Protein AF-A0A8B8NCS6-F1 (afdb_monomer_lite)

Secondary structure (DSSP, 8-state):
--SEEETTEEHHHHHHHHHHHHHHHHT--PPEEEEE-TTTHHHHHHHHHTTTTS---EEEEE--GGGS---------S-------SS-TTTHHHHHHHHHHHHTSHHHHHHHTT--------TT-TT----GGGGGG-

pLDDT: mean 76.95, std 19.29, range [30.84, 96.88]

Structure (mmCIF, N/CA/C/O backbone):
data_AF-A0A8B8NCS6-F1
#
_entry.id   AF-A0A8B8NCS6-F1
#
loop_
_atom_site.group_PDB
_atom_site.id
_atom_site.type_symbol
_atom_site.label_atom_id
_atom_site.label_alt_id
_atom_site.label_comp_id
_a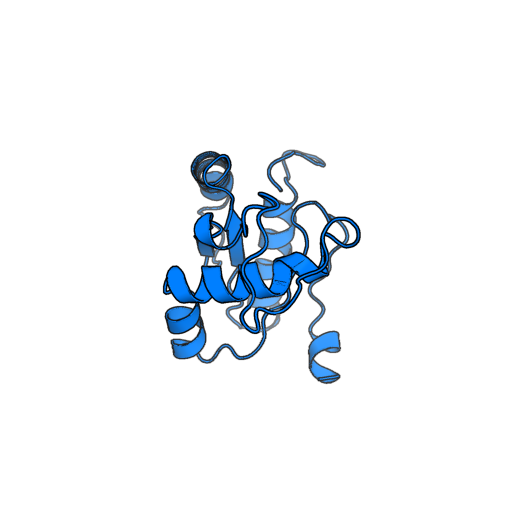tom_site.label_asym_id
_atom_site.label_entity_id
_atom_site.label_seq_id
_atom_site.pdbx_PDB_ins_code
_atom_site.Cartn_x
_atom_site.Cartn_y
_atom_site.Cartn_z
_atom_site.occu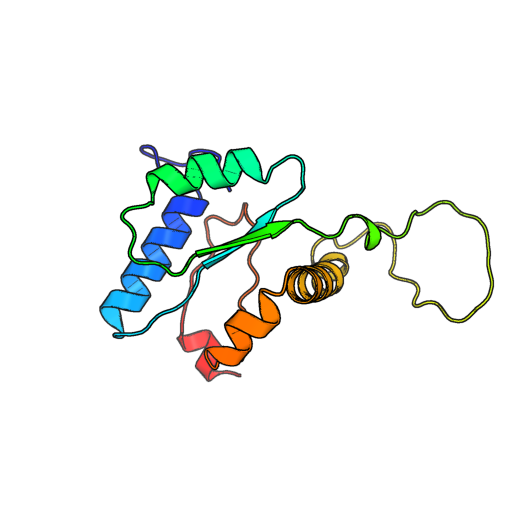pancy
_atom_site.B_iso_or_equiv
_atom_site.auth_seq_id
_atom_site.auth_comp_id
_atom_site.auth_asym_id
_atom_site.auth_atom_id
_atom_site.pdbx_PDB_model_num
ATOM 1 N N . SER A 1 1 ? 5.674 9.903 -2.841 1.00 65.94 1 SER A N 1
ATOM 2 C CA . SER A 1 1 ? 5.214 9.370 -1.541 1.00 65.94 1 SER A CA 1
ATOM 3 C C . SER A 1 1 ? 6.100 9.689 -0.336 1.00 65.94 1 SER A C 1
ATOM 5 O O . SER A 1 1 ? 5.538 9.930 0.724 1.00 65.94 1 SER A O 1
ATOM 7 N N . THR A 1 2 ? 7.438 9.665 -0.429 1.00 74.38 2 THR A N 1
ATOM 8 C CA . THR A 1 2 ? 8.345 9.750 0.745 1.00 74.38 2 THR A CA 1
ATOM 9 C C . THR A 1 2 ? 8.708 11.167 1.205 1.00 74.38 2 THR A C 1
ATOM 11 O O . THR A 1 2 ? 9.401 11.323 2.206 1.00 74.38 2 THR A O 1
ATOM 14 N N . ILE A 1 3 ? 8.249 12.199 0.491 1.00 76.88 3 ILE A N 1
ATOM 15 C CA . ILE A 1 3 ? 8.441 13.601 0.876 1.00 76.88 3 ILE A CA 1
ATOM 16 C C . ILE A 1 3 ? 7.556 13.907 2.086 1.00 76.88 3 ILE A C 1
ATOM 18 O O . ILE A 1 3 ? 6.384 13.528 2.122 1.00 76.88 3 ILE A O 1
ATOM 22 N N . GLU A 1 4 ? 8.132 14.590 3.069 1.00 76.19 4 GLU A N 1
ATOM 23 C CA . GLU A 1 4 ? 7.417 15.077 4.242 1.00 76.19 4 GLU A CA 1
ATOM 24 C C . GLU A 1 4 ? 6.478 16.228 3.857 1.00 76.19 4 GLU A C 1
ATOM 26 O O . GLU A 1 4 ? 6.891 17.182 3.198 1.00 76.19 4 GLU A O 1
ATOM 31 N N . ILE A 1 5 ? 5.212 16.131 4.262 1.00 75.25 5 ILE A N 1
ATOM 32 C CA . ILE A 1 5 ? 4.198 17.163 4.011 1.00 75.25 5 ILE A CA 1
ATOM 33 C C . ILE A 1 5 ? 4.021 18.043 5.247 1.00 75.25 5 ILE A C 1
ATOM 35 O O . ILE A 1 5 ? 3.939 19.265 5.139 1.00 75.25 5 ILE A O 1
ATOM 39 N N . SER A 1 6 ? 3.930 17.423 6.426 1.00 73.56 6 SER A N 1
ATOM 40 C CA . SER A 1 6 ? 3.738 18.125 7.695 1.00 73.56 6 SER A CA 1
ATOM 41 C C . SER A 1 6 ? 4.150 17.257 8.885 1.00 73.56 6 SER A C 1
ATOM 43 O O . SER A 1 6 ? 3.874 16.061 8.914 1.00 73.56 6 SER A O 1
ATOM 45 N N . ASN A 1 7 ? 4.776 17.869 9.895 1.00 75.56 7 ASN A N 1
ATOM 46 C CA . ASN A 1 7 ? 5.070 17.263 11.204 1.00 75.56 7 ASN A CA 1
ATOM 47 C C . ASN A 1 7 ? 5.753 15.876 11.154 1.00 75.56 7 ASN A C 1
ATOM 49 O O . ASN A 1 7 ? 5.398 14.986 11.925 1.00 75.56 7 ASN A O 1
ATOM 53 N N . GLY A 1 8 ? 6.701 15.652 10.246 1.00 75.62 8 GLY A N 1
ATOM 54 C CA . GLY A 1 8 ? 7.372 14.359 10.073 1.00 75.62 8 GLY A CA 1
ATOM 55 C C . GLY A 1 8 ? 6.561 13.313 9.298 1.00 75.62 8 GLY A C 1
ATOM 56 O O . GLY A 1 8 ? 7.054 12.204 9.085 1.00 75.62 8 GLY A O 1
ATOM 57 N N . MET A 1 9 ? 5.332 13.627 8.868 1.00 80.38 9 MET A N 1
ATOM 58 C CA . MET A 1 9 ? 4.484 12.717 8.100 1.00 80.38 9 MET A CA 1
ATOM 59 C C . MET A 1 9 ? 4.704 12.855 6.597 1.00 80.38 9 MET A C 1
ATOM 61 O O . MET A 1 9 ? 4.669 13.942 6.018 1.00 80.38 9 MET A O 1
ATOM 65 N N . THR A 1 10 ? 4.876 11.702 5.961 1.00 89.06 10 THR A N 1
ATOM 66 C CA . THR A 1 10 ? 4.922 11.545 4.506 1.00 89.06 10 THR A CA 1
ATOM 67 C C . THR A 1 10 ? 3.537 11.181 3.969 1.00 89.06 10 THR A C 1
ATOM 69 O O . THR A 1 10 ? 2.677 10.745 4.736 1.00 89.06 10 THR A O 1
ATOM 72 N N . ILE A 1 11 ? 3.315 11.287 2.652 1.00 88.50 11 ILE A N 1
ATOM 73 C CA . ILE A 1 11 ? 2.076 10.779 2.020 1.00 88.50 11 ILE A CA 1
ATOM 74 C C . ILE A 1 11 ? 1.895 9.294 2.345 1.00 88.50 11 ILE A C 1
ATOM 76 O O . ILE A 1 11 ? 0.805 8.878 2.721 1.00 88.50 11 ILE A O 1
ATOM 80 N N . LEU A 1 12 ? 2.981 8.516 2.279 1.00 88.88 12 LEU A N 1
ATOM 81 C CA . LEU A 1 12 ? 2.962 7.093 2.623 1.00 88.88 12 LEU A CA 1
ATOM 82 C C . LEU A 1 12 ? 2.473 6.862 4.062 1.00 88.88 12 LEU A C 1
ATOM 84 O O . LEU A 1 12 ? 1.630 6.000 4.297 1.00 88.88 12 LEU A O 1
ATOM 88 N N . GLY A 1 13 ? 2.960 7.668 5.009 1.00 89.25 13 GLY A N 1
ATOM 89 C CA . GLY A 1 13 ? 2.529 7.615 6.406 1.00 89.25 13 GLY A CA 1
ATOM 90 C C . GLY A 1 13 ? 1.067 8.010 6.612 1.00 89.25 13 GLY A C 1
ATOM 91 O O . GLY A 1 13 ? 0.370 7.382 7.409 1.00 89.25 13 GLY A O 1
ATOM 92 N N . LEU A 1 14 ? 0.577 9.012 5.876 1.00 89.06 14 LEU A N 1
ATOM 93 C CA . LEU A 1 14 ? -0.837 9.397 5.909 1.00 89.06 14 LEU A CA 1
ATOM 94 C C . LEU A 1 14 ? -1.733 8.267 5.391 1.00 89.06 14 LEU A C 1
ATOM 96 O O . LEU A 1 14 ? -2.710 7.920 6.052 1.00 89.06 14 LEU A O 1
ATOM 100 N N . THR A 1 15 ? -1.380 7.652 4.259 1.00 90.25 15 THR A N 1
ATOM 101 C CA . THR A 1 15 ? -2.122 6.510 3.705 1.00 90.25 15 THR A CA 1
ATOM 102 C C . THR A 1 15 ? -2.121 5.324 4.668 1.00 90.25 15 THR A C 1
ATOM 104 O O . THR A 1 15 ? -3.177 4.745 4.917 1.00 90.25 15 THR A O 1
ATOM 107 N N . ALA A 1 16 ? -0.973 5.000 5.271 1.00 90.88 16 ALA A N 1
ATOM 108 C CA . ALA A 1 16 ? -0.879 3.956 6.290 1.00 90.88 16 ALA A CA 1
ATOM 109 C C . ALA A 1 16 ? -1.825 4.234 7.469 1.00 90.88 16 ALA A C 1
ATOM 111 O O . ALA A 1 16 ? -2.638 3.389 7.834 1.00 90.88 16 ALA A O 1
ATOM 112 N N . THR A 1 17 ? -1.800 5.460 7.995 1.00 90.69 17 THR A N 1
ATOM 113 C CA . THR A 1 17 ? -2.663 5.879 9.110 1.00 90.69 17 THR A CA 1
ATOM 114 C C . THR A 1 17 ? -4.152 5.752 8.761 1.00 90.69 17 THR A C 1
ATOM 116 O O . THR A 1 17 ? -4.947 5.299 9.586 1.00 90.69 17 THR A O 1
ATOM 119 N N . GLN A 1 18 ? -4.550 6.112 7.535 1.00 91.00 18 GLN A N 1
ATOM 120 C CA . GLN A 1 18 ? -5.932 5.946 7.073 1.00 91.00 18 GLN A CA 1
ATOM 121 C C . GLN A 1 18 ? -6.349 4.467 7.019 1.00 91.00 18 GLN A C 1
ATOM 123 O O . GLN A 1 18 ? -7.435 4.126 7.492 1.00 91.00 18 GLN A O 1
ATOM 128 N N . ILE A 1 19 ? -5.491 3.591 6.483 1.00 92.50 19 ILE A N 1
ATOM 129 C CA . ILE A 1 19 ? -5.750 2.145 6.397 1.00 92.50 19 ILE A CA 1
ATOM 130 C C . ILE A 1 19 ? -5.843 1.525 7.791 1.00 92.50 19 ILE A C 1
ATOM 132 O O . ILE A 1 19 ? -6.771 0.770 8.066 1.00 92.50 19 ILE A O 1
ATOM 136 N N . GLU A 1 20 ? -4.930 1.870 8.697 1.00 92.44 20 GLU A N 1
ATOM 137 C CA . GLU A 1 20 ? -4.947 1.374 10.075 1.00 92.44 20 GLU A CA 1
ATOM 138 C C . GLU A 1 20 ? -6.219 1.799 10.819 1.00 92.44 20 GLU A C 1
ATOM 140 O O . GLU A 1 20 ? -6.850 0.984 11.504 1.00 92.44 20 GLU A O 1
ATOM 145 N N . HIS A 1 21 ? -6.648 3.051 10.634 1.00 92.19 21 HIS A N 1
ATOM 146 C CA . HIS A 1 21 ? -7.910 3.537 11.183 1.00 92.19 21 HIS A CA 1
ATOM 147 C C . HIS A 1 21 ? -9.110 2.765 10.619 1.00 92.19 21 HIS A C 1
ATOM 149 O O . HIS A 1 21 ? -10.002 2.378 11.374 1.00 92.19 21 HIS A O 1
ATOM 155 N N . LEU A 1 22 ? -9.126 2.503 9.310 1.00 92.12 22 LEU A N 1
ATOM 156 C CA . LEU A 1 22 ? -10.180 1.742 8.640 1.00 92.12 22 LEU A CA 1
ATOM 157 C C . LEU A 1 22 ? -10.225 0.287 9.136 1.00 92.12 22 LEU A C 1
ATOM 159 O O . LEU A 1 22 ? -11.293 -0.192 9.527 1.00 92.12 22 LEU A O 1
ATOM 163 N N . ASN A 1 23 ? -9.074 -0.382 9.205 1.00 93.50 23 ASN A N 1
ATOM 164 C CA . ASN A 1 23 ? -8.939 -1.745 9.722 1.00 93.50 23 ASN A CA 1
ATOM 165 C C . ASN A 1 23 ? -9.446 -1.843 11.163 1.00 93.50 23 ASN A C 1
ATOM 167 O O . ASN A 1 23 ? -10.261 -2.712 11.475 1.00 93.50 23 ASN A O 1
ATOM 171 N N . SER A 1 24 ? -9.048 -0.894 12.015 1.00 93.25 24 SER A N 1
ATOM 172 C CA . SER A 1 24 ? -9.480 -0.829 13.416 1.00 93.25 24 SER A CA 1
ATOM 173 C C . SER A 1 24 ? -10.979 -0.556 13.557 1.00 93.25 24 SER A C 1
ATOM 175 O O . SER A 1 24 ? -11.648 -1.178 14.380 1.00 93.25 24 SER A O 1
ATOM 177 N N . LYS A 1 25 ? -11.527 0.361 12.751 1.00 93.56 25 LYS A N 1
ATOM 178 C CA . LYS A 1 25 ? -12.937 0.769 12.816 1.00 93.56 25 LYS A CA 1
ATOM 179 C C . LYS A 1 25 ? -13.891 -0.336 12.365 1.00 93.56 25 LYS A C 1
ATOM 181 O O . LYS A 1 25 ? -14.957 -0.484 12.958 1.00 93.56 25 LYS A O 1
ATOM 186 N N . TYR A 1 26 ? -13.531 -1.077 11.318 1.00 92.25 26 TYR A N 1
ATOM 187 C CA . TYR A 1 26 ? -14.403 -2.087 10.708 1.00 92.25 26 TYR A CA 1
ATOM 188 C C . TYR A 1 26 ? -14.001 -3.532 11.034 1.00 92.25 26 TYR A C 1
ATOM 190 O O . TYR A 1 26 ? -14.668 -4.457 10.577 1.00 92.25 26 TYR A O 1
ATOM 198 N N . GLY A 1 27 ? -12.939 -3.747 11.818 1.00 91.81 27 GLY A N 1
ATOM 199 C CA . GLY A 1 27 ? -12.454 -5.087 12.166 1.00 91.81 27 GLY A CA 1
ATOM 200 C C . GLY A 1 27 ? -11.991 -5.886 10.945 1.00 91.81 27 GLY A C 1
ATOM 201 O O . GLY A 1 27 ? -12.223 -7.091 10.871 1.00 91.81 27 GLY A O 1
ATOM 202 N N . CYS A 1 28 ? -11.387 -5.211 9.967 1.00 91.38 28 CYS A N 1
ATOM 203 C CA . CYS A 1 28 ? -10.957 -5.805 8.702 1.00 91.38 28 CYS A CA 1
ATOM 204 C C . CYS A 1 28 ? -9.438 -5.694 8.512 1.00 91.38 28 CYS A C 1
ATOM 206 O O . CYS A 1 28 ? -8.741 -5.101 9.332 1.00 91.38 28 CYS A O 1
ATOM 208 N N . ASN A 1 29 ? -8.923 -6.302 7.440 1.00 92.88 29 ASN A N 1
ATOM 209 C CA . ASN A 1 29 ? -7.507 -6.251 7.082 1.00 92.88 29 ASN A CA 1
ATOM 210 C C . ASN A 1 29 ? -7.351 -5.846 5.612 1.00 92.88 29 ASN A C 1
ATOM 212 O O . ASN A 1 29 ? -7.360 -6.698 4.715 1.00 92.88 29 ASN A O 1
ATOM 216 N N . VAL A 1 30 ? -7.286 -4.541 5.365 1.00 93.75 30 VAL A N 1
ATOM 217 C CA . VAL A 1 30 ? -6.973 -3.942 4.067 1.00 93.75 30 VAL A CA 1
ATOM 218 C C . VAL A 1 30 ? -5.450 -3.825 3.934 1.00 93.75 30 VAL A C 1
ATOM 220 O O . VAL A 1 30 ? -4.836 -3.153 4.766 1.00 93.75 30 VAL A O 1
ATOM 223 N N . PRO A 1 31 ? -4.840 -4.471 2.922 1.00 94.69 31 PRO A N 1
ATOM 224 C CA . PRO A 1 31 ? -3.409 -4.370 2.675 1.00 94.69 31 PRO A CA 1
ATOM 225 C C . PRO A 1 31 ? -3.045 -3.052 1.978 1.00 94.69 31 PRO A C 1
ATOM 227 O O . PRO A 1 31 ? -3.818 -2.521 1.178 1.00 94.69 31 PRO A O 1
ATOM 230 N N . LEU A 1 32 ? -1.835 -2.556 2.241 1.00 93.88 32 LEU A N 1
ATOM 231 C CA . LEU A 1 32 ? -1.213 -1.470 1.487 1.00 93.88 32 LEU A CA 1
ATOM 232 C C . LEU A 1 32 ? -0.230 -2.058 0.477 1.00 93.88 32 LEU A C 1
ATOM 234 O O . LEU A 1 32 ? 0.702 -2.771 0.843 1.00 93.88 32 LEU A O 1
ATOM 238 N N . VAL A 1 33 ? -0.416 -1.719 -0.795 1.00 92.94 33 VAL A N 1
ATOM 239 C CA . VAL A 1 33 ? 0.422 -2.205 -1.889 1.00 92.94 33 VAL A CA 1
ATOM 240 C C . VAL A 1 33 ? 1.129 -1.027 -2.547 1.00 92.94 33 VAL A C 1
ATOM 242 O O . VAL A 1 33 ? 0.483 -0.065 -2.962 1.00 92.94 33 VAL A O 1
ATOM 245 N N . LEU A 1 34 ? 2.452 -1.104 -2.660 1.00 91.38 34 LEU A N 1
ATOM 246 C CA . LEU A 1 34 ? 3.275 -0.049 -3.230 1.00 91.38 34 LEU A CA 1
ATOM 247 C C . LEU A 1 34 ? 4.051 -0.537 -4.457 1.00 91.38 34 LEU A C 1
ATOM 249 O O . LEU A 1 34 ? 4.946 -1.378 -4.360 1.00 91.38 34 LEU A O 1
ATOM 253 N N . MET A 1 35 ? 3.752 0.060 -5.609 1.00 89.50 35 MET A N 1
ATOM 254 C CA . MET A 1 35 ? 4.534 -0.126 -6.828 1.00 89.50 35 MET A CA 1
ATOM 255 C C . MET A 1 35 ? 5.644 0.928 -6.906 1.00 89.50 35 MET A C 1
ATOM 257 O O . MET A 1 35 ? 5.374 2.126 -6.994 1.00 89.50 35 MET A O 1
ATOM 261 N N . ASN A 1 36 ? 6.895 0.478 -6.902 1.00 88.12 36 ASN A N 1
ATOM 262 C CA . ASN A 1 36 ? 8.084 1.327 -6.958 1.00 88.12 36 ASN A CA 1
ATOM 263 C C . ASN A 1 36 ? 8.788 1.220 -8.312 1.00 88.12 36 ASN A C 1
ATOM 265 O O . ASN A 1 36 ? 8.680 0.216 -8.998 1.00 88.12 36 ASN A O 1
ATOM 269 N N . SER A 1 37 ? 9.595 2.211 -8.678 1.00 84.69 37 SER A N 1
ATOM 270 C CA . SER A 1 37 ? 10.657 1.982 -9.666 1.00 84.69 37 SER A CA 1
ATOM 271 C C . SER A 1 37 ? 11.872 1.352 -8.981 1.00 84.69 37 SER A C 1
ATOM 273 O O . SER A 1 37 ? 12.073 1.580 -7.788 1.00 84.69 37 SER A O 1
ATOM 275 N N . SE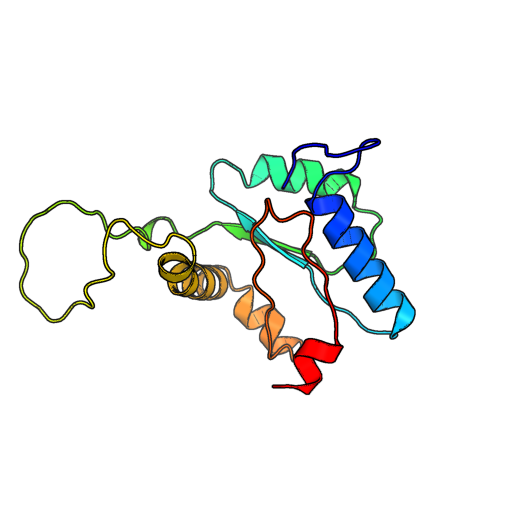R A 1 38 ? 12.756 0.684 -9.725 1.00 82.00 38 SER A N 1
ATOM 276 C CA . SER A 1 38 ? 14.028 0.181 -9.171 1.00 82.00 38 SER A CA 1
ATOM 277 C C . SER A 1 38 ? 14.884 1.290 -8.541 1.00 82.00 38 SER A C 1
ATOM 279 O O . SER A 1 38 ? 15.657 1.051 -7.625 1.00 82.00 38 SER A O 1
ATOM 281 N N . ARG A 1 39 ? 14.717 2.547 -8.983 1.00 79.81 39 ARG A N 1
ATOM 282 C CA . ARG A 1 39 ? 15.410 3.712 -8.402 1.00 79.81 39 ARG A CA 1
ATOM 283 C C . ARG A 1 39 ? 14.868 4.133 -7.037 1.00 79.81 39 ARG A C 1
ATOM 285 O O . ARG A 1 39 ? 15.562 4.833 -6.309 1.00 79.81 39 ARG A O 1
ATOM 292 N N . THR A 1 40 ? 13.615 3.802 -6.734 1.00 84.50 40 THR A N 1
ATOM 293 C CA . THR A 1 40 ? 12.904 4.274 -5.536 1.00 84.50 40 THR A CA 1
ATOM 294 C C . THR A 1 40 ? 12.578 3.151 -4.558 1.00 84.50 40 THR A C 1
ATOM 296 O O . THR A 1 40 ? 12.107 3.450 -3.464 1.00 84.50 40 THR A O 1
ATOM 299 N N . HIS A 1 41 ? 12.807 1.888 -4.931 1.00 87.69 41 HIS A N 1
ATOM 300 C CA . HIS A 1 41 ? 12.390 0.717 -4.162 1.00 87.69 41 HIS A CA 1
ATOM 301 C C . HIS A 1 41 ? 13.004 0.702 -2.755 1.00 87.69 41 HIS A C 1
ATOM 303 O O . HIS A 1 41 ? 12.274 0.866 -1.776 1.00 87.69 41 HIS A O 1
ATOM 309 N N . ASP A 1 42 ? 14.333 0.642 -2.658 1.00 89.00 42 ASP A N 1
ATOM 310 C CA . ASP A 1 42 ? 15.044 0.550 -1.375 1.00 89.00 42 ASP A CA 1
ATOM 311 C C . ASP A 1 42 ? 14.767 1.748 -0.462 1.00 89.00 42 ASP A C 1
ATOM 313 O O . ASP A 1 42 ? 14.427 1.586 0.709 1.00 89.00 42 ASP A O 1
ATOM 317 N N . ALA A 1 43 ? 14.827 2.962 -1.016 1.00 88.31 43 ALA A N 1
ATOM 318 C CA . ALA A 1 43 ? 14.564 4.186 -0.262 1.00 88.31 43 ALA A CA 1
ATOM 319 C C . ALA A 1 43 ? 13.133 4.223 0.299 1.00 88.31 43 ALA A C 1
ATOM 321 O O . ALA A 1 43 ? 12.894 4.765 1.379 1.00 88.31 43 ALA A O 1
ATOM 322 N N . THR A 1 44 ? 12.161 3.651 -0.418 1.00 87.31 44 THR A N 1
ATOM 323 C CA . THR A 1 44 ? 10.782 3.631 0.076 1.00 87.31 44 THR A CA 1
ATOM 324 C C . THR A 1 44 ? 10.570 2.557 1.135 1.00 87.31 44 THR A C 1
ATOM 326 O O . THR A 1 44 ? 9.839 2.806 2.093 1.00 87.31 44 THR A O 1
ATOM 329 N N . LEU A 1 45 ? 11.246 1.410 1.025 1.00 89.75 45 LEU A N 1
ATOM 330 C CA . LEU A 1 45 ? 11.268 0.397 2.0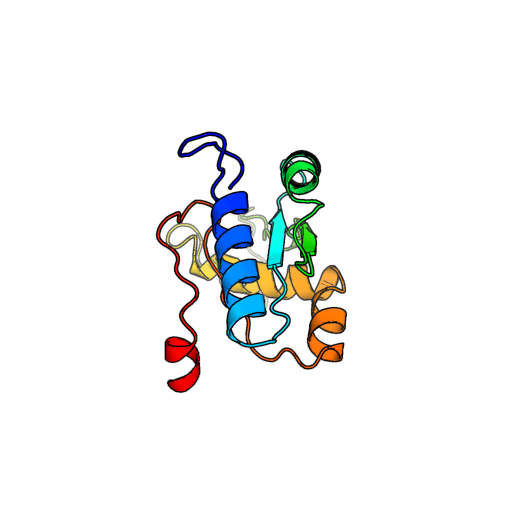84 1.00 89.75 45 LEU A CA 1
ATOM 331 C C . LEU A 1 45 ? 11.917 0.927 3.369 1.00 89.75 45 LEU A C 1
ATOM 333 O O . LEU A 1 45 ? 11.408 0.678 4.461 1.00 89.75 45 LEU A O 1
ATOM 337 N N . GLU A 1 46 ? 12.987 1.714 3.254 1.00 89.25 46 GLU A N 1
ATOM 338 C CA . GLU A 1 46 ? 13.628 2.365 4.401 1.00 89.25 46 GLU A CA 1
ATOM 339 C C . GLU A 1 46 ? 12.661 3.323 5.116 1.00 89.25 46 GLU A C 1
ATOM 341 O O . GLU A 1 46 ? 12.519 3.285 6.341 1.00 89.25 46 GLU A O 1
ATOM 346 N N . VAL A 1 47 ? 11.941 4.153 4.354 1.00 86.94 47 VAL A N 1
ATOM 347 C CA . VAL A 1 47 ? 10.915 5.046 4.913 1.00 86.94 47 VAL A CA 1
ATOM 348 C C . VAL A 1 47 ? 9.767 4.247 5.528 1.00 86.94 47 VAL A C 1
ATOM 350 O O . VAL A 1 47 ? 9.313 4.605 6.615 1.00 86.94 47 VAL A O 1
ATOM 353 N N . TRP A 1 48 ? 9.334 3.154 4.890 1.00 88.75 48 TRP A N 1
ATOM 354 C CA . TRP A 1 48 ? 8.325 2.249 5.444 1.00 88.75 48 TRP A CA 1
ATOM 355 C C . TRP A 1 48 ? 8.757 1.641 6.783 1.00 88.75 48 TRP A C 1
ATOM 357 O O . TRP A 1 48 ? 7.935 1.502 7.684 1.00 88.75 48 TRP A O 1
ATOM 367 N N . GLY A 1 49 ? 10.053 1.375 6.974 1.00 86.00 49 GLY A N 1
ATOM 368 C CA . GLY A 1 49 ? 10.602 0.888 8.242 1.00 86.00 49 GLY A CA 1
ATOM 369 C C . GLY A 1 49 ? 10.253 1.763 9.456 1.00 86.00 49 GLY A C 1
ATOM 370 O O . GLY A 1 49 ? 10.102 1.242 10.564 1.00 86.00 49 GLY A O 1
ATOM 371 N N . LYS A 1 50 ? 10.022 3.071 9.260 1.00 85.75 50 LYS A N 1
ATOM 372 C CA . LYS A 1 50 ? 9.554 3.997 10.314 1.00 85.75 50 LYS A CA 1
ATOM 373 C C . LYS A 1 50 ? 8.120 3.712 10.776 1.00 85.75 50 LYS A C 1
ATOM 375 O O . LYS A 1 50 ? 7.757 4.085 11.886 1.00 85.75 50 LYS A O 1
ATOM 380 N N . TYR A 1 51 ? 7.337 3.033 9.943 1.00 82.75 51 TYR A N 1
ATOM 381 C CA . TYR A 1 51 ? 5.954 2.620 10.182 1.00 82.75 51 TYR A CA 1
ATOM 382 C C . TYR A 1 51 ? 5.847 1.116 10.484 1.00 82.75 51 TYR A C 1
ATOM 384 O O . TYR A 1 51 ? 4.762 0.555 10.466 1.00 82.75 51 TYR A O 1
ATOM 392 N N . SER A 1 52 ? 6.959 0.446 10.809 1.00 70.56 52 SER A N 1
ATOM 393 C CA . SER A 1 52 ? 7.003 -0.999 11.104 1.00 70.56 52 SER A CA 1
ATOM 394 C C . SER A 1 52 ? 6.155 -1.448 12.303 1.00 70.56 52 SER A C 1
ATOM 396 O O . SER A 1 52 ? 5.933 -2.642 12.473 1.00 70.56 52 SER A O 1
ATOM 398 N N . GLN A 1 53 ? 5.691 -0.516 13.141 1.00 74.69 53 GLN A N 1
ATOM 399 C CA . GLN A 1 53 ? 4.740 -0.791 14.225 1.00 74.69 53 GLN A CA 1
ATOM 400 C C . GLN A 1 53 ? 3.274 -0.763 13.767 1.00 74.69 53 GLN A C 1
ATOM 402 O O . GLN A 1 53 ? 2.405 -1.197 14.519 1.00 74.69 53 GLN A O 1
ATOM 407 N N . SER A 1 54 ? 2.986 -0.251 12.567 1.00 77.94 54 SER A N 1
ATOM 408 C CA . SER A 1 54 ? 1.634 -0.237 12.014 1.00 77.94 54 SER A CA 1
ATOM 409 C C . SER A 1 54 ? 1.189 -1.663 11.702 1.00 77.94 54 SER A C 1
ATOM 411 O O . SER A 1 54 ? 1.899 -2.416 11.034 1.00 77.94 54 SER A O 1
ATOM 413 N N . ASN A 1 55 ? -0.008 -2.035 12.157 1.00 84.38 55 ASN A N 1
ATOM 414 C CA . ASN A 1 55 ? -0.564 -3.375 11.946 1.00 84.38 55 ASN A CA 1
ATOM 415 C C . ASN A 1 55 ? -1.227 -3.498 10.560 1.00 84.38 55 ASN A C 1
ATOM 417 O O . ASN A 1 55 ? -2.421 -3.780 10.442 1.00 84.38 55 ASN A O 1
ATOM 421 N N . ILE A 1 56 ? -0.462 -3.201 9.509 1.00 91.81 56 ILE A N 1
ATOM 422 C CA . ILE A 1 56 ? -0.923 -3.181 8.118 1.00 91.81 56 ILE A CA 1
ATOM 423 C C . ILE A 1 56 ? -0.169 -4.254 7.340 1.00 91.81 56 ILE A C 1
ATOM 425 O O . ILE A 1 56 ? 1.060 -4.294 7.367 1.00 91.81 56 ILE A O 1
ATOM 429 N N . ASP A 1 57 ? -0.906 -5.090 6.608 1.00 93.19 57 ASP A N 1
ATOM 430 C CA . ASP A 1 57 ? -0.314 -6.001 5.629 1.00 93.19 57 ASP A CA 1
ATOM 431 C C . ASP A 1 57 ? 0.274 -5.186 4.465 1.00 93.19 57 ASP A C 1
ATOM 433 O O . ASP A 1 57 ? -0.460 -4.541 3.714 1.00 93.19 57 ASP A O 1
ATOM 437 N N . PHE A 1 58 ? 1.602 -5.149 4.358 1.00 93.50 58 PHE A N 1
ATOM 438 C CA . PHE A 1 58 ? 2.319 -4.302 3.410 1.00 93.50 58 PHE A CA 1
ATOM 439 C C . PHE A 1 58 ? 3.026 -5.132 2.346 1.00 93.50 58 PHE A C 1
ATOM 441 O O . PHE A 1 58 ? 3.833 -6.009 2.654 1.00 93.50 58 PHE A O 1
ATOM 448 N N . HIS A 1 59 ? 2.788 -4.775 1.087 1.00 93.38 59 HIS A N 1
ATOM 449 C CA . HIS A 1 59 ? 3.431 -5.380 -0.073 1.00 93.38 59 HIS A CA 1
ATOM 450 C C . HIS A 1 59 ? 4.115 -4.294 -0.892 1.00 93.38 59 HIS A C 1
ATOM 452 O O . HIS A 1 59 ? 3.511 -3.270 -1.202 1.00 93.38 59 HIS A O 1
ATOM 458 N N . ALA A 1 60 ? 5.356 -4.530 -1.300 1.00 91.88 60 ALA A N 1
ATOM 459 C CA . ALA A 1 60 ? 6.051 -3.663 -2.240 1.00 91.88 60 ALA A CA 1
ATOM 460 C C . ALA A 1 60 ? 6.627 -4.490 -3.382 1.00 91.88 60 ALA A C 1
ATOM 462 O O . ALA A 1 60 ? 7.216 -5.545 -3.158 1.00 91.88 60 ALA A O 1
ATOM 463 N N . PHE A 1 61 ? 6.491 -3.987 -4.603 1.00 90.88 61 PHE A N 1
ATOM 464 C CA . PHE A 1 61 ? 7.084 -4.599 -5.785 1.00 90.88 61 PHE A CA 1
ATOM 465 C C . PHE A 1 61 ? 7.609 -3.530 -6.736 1.00 90.88 61 PHE A C 1
ATOM 467 O O . PHE A 1 61 ? 7.284 -2.344 -6.625 1.00 90.88 61 PHE A O 1
ATOM 474 N N . GLU A 1 62 ? 8.465 -3.944 -7.660 1.00 88.19 62 GLU A N 1
ATOM 475 C CA . GLU A 1 62 ? 9.007 -3.058 -8.680 1.00 88.19 62 GLU A CA 1
ATOM 476 C C . GLU A 1 62 ? 8.162 -3.082 -9.953 1.00 88.19 62 GLU A C 1
ATOM 478 O O . GLU A 1 62 ? 7.681 -4.126 -10.392 1.00 88.19 62 GLU A O 1
ATOM 483 N N . LEU A 1 63 ? 8.019 -1.911 -10.565 1.00 84.12 63 LEU A N 1
ATOM 484 C CA . LEU A 1 63 ? 7.508 -1.746 -11.910 1.00 84.12 63 LEU A CA 1
ATOM 485 C C . LEU A 1 63 ? 8.382 -2.558 -12.862 1.00 84.12 63 LEU A C 1
ATOM 487 O O . LEU A 1 63 ? 9.601 -2.380 -12.925 1.00 84.12 63 LEU A O 1
ATOM 491 N N . ASN A 1 64 ? 7.732 -3.403 -13.649 1.00 74.75 64 ASN A N 1
ATOM 492 C CA . ASN A 1 64 ? 8.386 -4.150 -14.698 1.00 74.75 64 ASN A CA 1
ATOM 493 C C . ASN A 1 64 ? 8.969 -3.189 -15.754 1.00 74.75 64 ASN A C 1
ATOM 495 O O . ASN A 1 64 ? 8.231 -2.522 -16.474 1.00 74.75 64 ASN A O 1
ATOM 499 N N . GLN A 1 65 ? 10.295 -3.118 -15.880 1.00 64.12 65 GLN A N 1
ATOM 500 C CA . GLN A 1 65 ? 10.929 -2.250 -16.880 1.00 64.12 65 GLN A CA 1
ATOM 501 C C . GLN A 1 65 ? 10.744 -2.770 -18.317 1.00 64.12 65 GLN A C 1
ATOM 503 O O . GLN A 1 65 ? 10.774 -1.969 -19.249 1.00 64.12 65 GLN A O 1
ATOM 508 N N . ASP A 1 66 ? 10.458 -4.066 -18.502 1.00 59.69 66 ASP A N 1
ATOM 509 C CA . ASP A 1 66 ? 10.170 -4.646 -19.823 1.00 59.69 66 ASP A CA 1
ATOM 510 C C . ASP A 1 66 ? 8.809 -4.196 -20.381 1.00 59.69 66 ASP A C 1
ATOM 512 O O . ASP A 1 66 ? 8.552 -4.364 -21.569 1.00 59.69 66 ASP A O 1
ATOM 516 N N . SER A 1 67 ? 7.916 -3.636 -19.550 1.00 52.91 67 SER A N 1
ATOM 517 C CA . SER A 1 67 ? 6.629 -3.104 -20.021 1.00 52.91 67 SER A CA 1
ATOM 518 C C . SER A 1 67 ? 6.732 -1.684 -20.577 1.00 52.91 67 SER A C 1
ATOM 520 O O . SER A 1 67 ? 5.752 -1.172 -21.115 1.00 52.91 67 SER A O 1
ATOM 522 N N . GLN A 1 68 ? 7.895 -1.030 -20.469 1.00 52.19 68 GLN A N 1
ATOM 523 C CA . GLN A 1 68 ? 8.168 0.165 -21.259 1.00 52.19 68 GLN A CA 1
ATOM 524 C C . GLN A 1 68 ? 8.542 -0.290 -22.668 1.00 52.19 68 GLN A C 1
ATOM 526 O O . GLN A 1 68 ? 9.714 -0.514 -22.972 1.00 52.19 68 GLN A O 1
ATOM 531 N N . LEU A 1 69 ? 7.533 -0.447 -23.529 1.00 45.06 69 LEU A N 1
ATOM 532 C CA . LEU A 1 69 ? 7.756 -0.575 -24.964 1.00 45.06 69 LEU A CA 1
ATOM 533 C C . LEU A 1 69 ? 8.656 0.586 -25.392 1.00 45.06 69 LEU A C 1
ATOM 535 O O . LEU A 1 69 ? 8.285 1.759 -25.294 1.00 45.06 69 LEU A O 1
ATOM 539 N N . LYS A 1 70 ? 9.882 0.254 -25.802 1.00 39.78 70 LYS A N 1
ATOM 540 C CA . LYS A 1 70 ? 10.823 1.219 -26.357 1.00 39.78 70 LYS A CA 1
ATOM 541 C C . LYS A 1 70 ? 10.117 1.885 -27.530 1.00 39.78 70 LYS A C 1
ATOM 543 O O . LYS A 1 70 ? 9.871 1.233 -28.538 1.00 39.78 70 LYS A O 1
ATOM 548 N N . SER A 1 71 ? 9.850 3.187 -27.444 1.00 42.47 71 SER A N 1
ATOM 549 C CA . SER A 1 71 ? 9.500 3.982 -28.623 1.00 42.47 71 SER A CA 1
ATOM 550 C C . SER A 1 71 ? 10.754 4.206 -29.483 1.00 42.47 71 SER A C 1
ATOM 552 O O . SER A 1 71 ? 11.161 5.332 -29.760 1.00 42.47 71 SER A O 1
ATOM 554 N N . SER A 1 72 ? 11.444 3.133 -29.851 1.00 41.62 72 SER A N 1
ATOM 555 C CA . SER A 1 72 ? 12.402 3.149 -30.944 1.00 41.62 72 SER A CA 1
ATOM 556 C C . SER A 1 72 ? 11.579 2.902 -32.194 1.00 41.62 72 SER A C 1
ATOM 558 O O . SER A 1 72 ? 11.120 1.788 -32.423 1.00 41.62 72 SER A O 1
ATOM 560 N N . GLY A 1 73 ? 11.314 3.981 -32.929 1.00 44.34 73 GLY A N 1
ATOM 561 C CA . GLY A 1 73 ? 10.593 3.932 -34.187 1.00 44.34 73 GLY A CA 1
ATOM 562 C C . GLY A 1 73 ? 11.345 3.081 -35.196 1.00 44.34 73 GLY A C 1
ATOM 563 O O . GLY A 1 73 ? 12.191 3.592 -35.913 1.00 44.34 73 GLY A O 1
ATOM 564 N N . GLU A 1 74 ? 11.009 1.803 -35.262 1.00 41.16 74 GLU A N 1
ATOM 565 C CA . GLU A 1 74 ? 11.250 0.962 -36.421 1.00 41.16 74 GLU A CA 1
ATOM 566 C C . GLU A 1 74 ? 9.989 0.133 -36.629 1.00 41.16 74 GLU A C 1
ATOM 568 O O . GLU A 1 74 ? 9.525 -0.585 -35.746 1.00 41.16 74 GLU A O 1
ATOM 573 N N . GLN A 1 75 ? 9.376 0.339 -37.792 1.00 46.88 75 GLN A N 1
ATOM 574 C CA . GLN A 1 75 ? 8.160 -0.337 -38.198 1.00 46.88 75 GLN A CA 1
ATOM 575 C C . GLN A 1 75 ? 8.398 -1.846 -38.222 1.00 46.88 75 GLN A C 1
ATOM 577 O O . GLN A 1 75 ? 9.196 -2.336 -39.017 1.00 46.88 75 GLN A O 1
ATOM 582 N N . SER A 1 76 ? 7.657 -2.580 -37.400 1.00 36.12 76 SER A N 1
ATOM 583 C CA . SER A 1 76 ? 7.433 -4.002 -37.616 1.00 36.12 76 SER A CA 1
ATOM 584 C C . SER A 1 76 ? 5.935 -4.240 -37.560 1.00 36.12 76 SER A C 1
ATOM 586 O O . SER A 1 76 ? 5.298 -4.155 -36.516 1.00 36.12 76 SER A O 1
ATOM 588 N N . SER A 1 77 ? 5.367 -4.458 -38.738 1.00 43.22 77 SER A N 1
ATOM 589 C CA . SER A 1 77 ? 4.002 -4.912 -38.942 1.00 43.22 77 SER A CA 1
ATOM 590 C C . SER A 1 77 ? 3.801 -6.260 -38.256 1.00 43.22 77 SER A C 1
ATOM 592 O O . SER A 1 77 ? 4.409 -7.235 -38.694 1.00 43.22 77 SER A O 1
ATOM 594 N N . ASN A 1 78 ? 2.976 -6.297 -37.210 1.00 35.12 78 ASN A N 1
ATOM 595 C CA . ASN A 1 78 ? 2.094 -7.404 -36.823 1.00 35.12 78 ASN A CA 1
ATOM 596 C C . ASN A 1 78 ? 1.309 -6.957 -35.582 1.00 35.12 78 ASN A C 1
ATOM 598 O O . ASN A 1 78 ? 1.910 -6.838 -34.527 1.00 35.12 78 ASN A O 1
ATOM 602 N N . ASP A 1 79 ? 0.010 -6.682 -35.748 1.00 42.03 79 ASP A N 1
ATOM 603 C CA . ASP A 1 79 ? -1.043 -6.532 -34.722 1.00 42.03 79 ASP A CA 1
ATOM 604 C C . ASP A 1 79 ? -0.593 -6.393 -33.252 1.00 42.03 79 ASP A C 1
ATOM 606 O O . ASP A 1 79 ? -0.947 -7.198 -32.389 1.00 42.03 79 ASP A O 1
ATOM 610 N N . GLU A 1 80 ? 0.148 -5.333 -32.938 1.00 34.50 80 GLU A N 1
ATOM 611 C CA . GLU A 1 80 ? 0.427 -4.925 -31.567 1.00 34.50 80 GLU A CA 1
ATOM 612 C C . GLU A 1 80 ? -0.381 -3.666 -31.278 1.00 34.50 80 GLU A C 1
ATOM 614 O O . GLU A 1 80 ? -0.309 -2.675 -32.004 1.00 34.50 80 GLU A O 1
ATOM 619 N N . PHE A 1 81 ? -1.199 -3.749 -30.228 1.00 37.16 81 PHE A N 1
ATOM 620 C CA . PHE A 1 81 ? -1.965 -2.647 -29.660 1.00 37.16 81 PHE A CA 1
ATOM 621 C C . PHE A 1 81 ? -1.098 -1.379 -29.612 1.00 37.16 81 PHE A C 1
ATOM 623 O O . PHE A 1 81 ? -0.166 -1.289 -28.811 1.00 37.16 81 PHE A O 1
ATOM 630 N N . GLU A 1 82 ? -1.416 -0.393 -30.456 1.00 33.50 82 GLU A N 1
ATOM 631 C CA . GLU A 1 82 ? -0.850 0.952 -30.377 1.00 33.50 82 GLU A CA 1
ATOM 632 C C . GLU A 1 82 ? -1.260 1.566 -29.033 1.00 33.50 82 GLU A C 1
ATOM 634 O O . GLU A 1 82 ? -2.328 2.165 -28.891 1.00 33.50 82 GLU A O 1
ATOM 639 N N . LEU A 1 83 ? -0.417 1.406 -28.010 1.00 41.41 83 LEU A N 1
ATOM 640 C CA . LEU A 1 83 ? -0.557 2.183 -26.790 1.00 41.41 83 LEU A CA 1
ATOM 641 C C . LEU A 1 83 ? 0.034 3.568 -27.058 1.00 41.41 83 LEU A C 1
ATOM 643 O O . LEU A 1 83 ? 1.246 3.770 -27.126 1.00 41.41 83 LEU A O 1
ATOM 647 N N . ILE A 1 84 ? -0.887 4.497 -27.276 1.00 35.50 84 ILE A N 1
ATOM 648 C CA . ILE A 1 84 ? -0.687 5.898 -27.625 1.00 35.50 84 ILE A CA 1
ATOM 649 C C . ILE A 1 84 ? 0.413 6.524 -26.757 1.00 35.50 84 ILE A C 1
ATOM 651 O O . ILE A 1 84 ? 0.328 6.591 -25.530 1.00 35.50 84 ILE A O 1
ATOM 655 N N . SER A 1 85 ? 1.454 6.999 -27.436 1.00 39.22 85 SER A N 1
ATOM 656 C CA . SER A 1 85 ? 2.569 7.736 -26.857 1.00 39.22 85 SER A CA 1
ATOM 657 C C . SER A 1 85 ? 2.171 9.194 -26.600 1.00 39.22 85 SER A C 1
ATOM 659 O O . SER A 1 85 ? 1.534 9.822 -27.441 1.00 39.22 85 SER A O 1
ATOM 661 N N . PHE A 1 86 ? 2.603 9.731 -25.455 1.00 34.03 86 PHE A N 1
ATOM 662 C CA . PHE A 1 86 ? 2.523 11.144 -25.049 1.00 34.03 86 PHE A CA 1
ATOM 663 C C . PHE A 1 86 ? 1.110 11.749 -24.922 1.00 34.03 86 PHE A C 1
ATOM 665 O O . PHE A 1 86 ? 0.662 12.510 -25.772 1.00 34.03 86 PHE A O 1
ATOM 672 N N . GLY A 1 87 ? 0.451 11.519 -23.780 1.00 30.84 87 GLY A N 1
ATOM 673 C CA . GLY A 1 87 ? -0.733 12.307 -23.406 1.00 30.84 87 GLY A CA 1
ATOM 674 C C . GLY A 1 87 ? -1.241 12.059 -21.992 1.00 30.84 87 GLY A C 1
ATOM 675 O O . GLY A 1 87 ? -1.280 12.987 -21.195 1.00 30.84 87 GLY A O 1
ATOM 676 N N . ASP A 1 88 ? -1.518 10.803 -21.638 1.00 33.72 88 ASP A N 1
ATOM 677 C CA . ASP A 1 88 ? -2.169 10.465 -20.368 1.00 33.72 88 ASP A CA 1
ATOM 678 C C . ASP A 1 88 ? -1.374 9.417 -19.584 1.00 33.72 88 ASP A C 1
ATOM 680 O O . ASP A 1 88 ? -1.547 8.205 -19.731 1.00 33.72 88 ASP A O 1
ATOM 684 N N . ARG A 1 89 ? -0.488 9.897 -18.702 1.00 45.38 89 ARG A N 1
ATOM 685 C CA . ARG A 1 89 ? 0.331 9.052 -17.810 1.00 45.38 89 ARG A CA 1
ATOM 686 C C . ARG A 1 89 ? -0.501 8.158 -16.878 1.00 45.38 89 ARG A C 1
ATOM 688 O O . ARG A 1 89 ? 0.031 7.177 -16.377 1.00 45.38 89 ARG A O 1
ATOM 695 N N . ALA A 1 90 ? -1.777 8.468 -16.649 1.00 41.34 90 ALA A N 1
ATOM 696 C CA . ALA A 1 90 ? -2.636 7.698 -15.750 1.00 41.34 90 ALA A CA 1
ATOM 697 C C . ALA A 1 90 ? -3.139 6.383 -16.382 1.00 41.34 90 ALA A C 1
ATOM 699 O O . ALA A 1 90 ? -3.114 5.340 -15.734 1.00 41.34 90 ALA A O 1
ATOM 700 N N . TYR A 1 91 ? -3.537 6.401 -17.662 1.00 40.88 91 TYR A N 1
ATOM 701 C CA . TYR A 1 91 ? -4.132 5.232 -18.330 1.00 40.88 91 TYR A CA 1
ATOM 702 C C . TYR A 1 91 ? -3.091 4.293 -18.947 1.00 40.88 91 TYR A C 1
ATOM 704 O O . TYR A 1 91 ? -3.238 3.075 -18.852 1.00 40.88 91 TYR A O 1
ATOM 712 N N . ALA A 1 92 ? -1.988 4.832 -19.485 1.00 47.66 92 ALA A N 1
ATOM 713 C CA . ALA A 1 92 ? -0.883 4.021 -20.012 1.00 47.66 92 ALA A CA 1
ATOM 714 C C . ALA A 1 92 ? -0.213 3.139 -18.933 1.00 47.66 92 ALA A C 1
ATOM 716 O O . ALA A 1 92 ? 0.421 2.134 -19.249 1.00 47.66 92 ALA A O 1
ATOM 717 N N . ASN A 1 93 ? -0.393 3.481 -17.651 1.00 57.41 93 ASN A N 1
ATOM 718 C CA . ASN A 1 93 ? 0.211 2.782 -16.521 1.00 57.41 93 ASN A CA 1
ATOM 719 C C . ASN A 1 93 ? -0.676 1.697 -15.889 1.00 57.41 93 ASN A C 1
ATOM 721 O O . ASN A 1 93 ? -0.140 0.872 -15.156 1.00 57.41 93 ASN A O 1
ATOM 725 N N . GLN A 1 94 ? -1.987 1.626 -16.160 1.00 65.25 94 GLN A N 1
ATOM 726 C CA . GLN A 1 94 ? -2.840 0.601 -15.527 1.00 65.25 94 GLN A CA 1
ATOM 727 C C . GLN A 1 94 ? -2.473 -0.820 -15.977 1.00 65.25 94 GLN A C 1
ATOM 729 O O . GLN A 1 94 ? -2.345 -1.718 -15.145 1.00 65.25 94 GLN A O 1
ATOM 734 N N . GLY A 1 95 ? -2.215 -1.017 -17.275 1.00 71.06 95 GLY A N 1
ATOM 735 C CA . GLY A 1 95 ? -1.722 -2.300 -17.786 1.00 71.06 95 GLY A CA 1
ATOM 736 C C . GLY A 1 95 ? -0.367 -2.676 -17.178 1.00 71.06 95 GLY A C 1
ATOM 737 O O . GLY A 1 95 ? -0.167 -3.813 -16.756 1.00 71.06 95 GLY A O 1
ATOM 738 N N . ALA A 1 96 ? 0.536 -1.700 -17.041 1.00 77.75 96 ALA A N 1
ATOM 739 C CA . ALA A 1 96 ? 1.839 -1.906 -16.416 1.00 77.75 96 ALA A CA 1
ATOM 740 C C . ALA A 1 96 ? 1.729 -2.260 -14.920 1.00 77.75 96 ALA A C 1
ATOM 742 O O . ALA A 1 96 ? 2.483 -3.115 -14.453 1.00 77.75 96 ALA A O 1
ATOM 743 N N . VAL A 1 97 ? 0.775 -1.670 -14.185 1.00 82.56 97 VAL A N 1
ATOM 744 C CA . VAL A 1 97 ? 0.478 -2.016 -12.783 1.00 82.56 97 VAL A CA 1
ATOM 745 C C . VAL A 1 97 ? 0.039 -3.473 -12.675 1.00 82.56 97 VAL A C 1
ATOM 747 O O . VAL A 1 97 ? 0.633 -4.220 -11.902 1.00 82.56 97 VAL A O 1
ATOM 750 N N . ILE A 1 98 ? -0.948 -3.897 -13.472 1.00 83.81 98 ILE A N 1
ATOM 751 C CA . ILE A 1 98 ? -1.478 -5.269 -13.419 1.00 83.81 98 ILE A CA 1
ATOM 752 C C . ILE A 1 98 ? -0.387 -6.279 -13.790 1.00 83.81 98 ILE A C 1
ATOM 754 O O . ILE A 1 98 ? -0.166 -7.238 -13.054 1.00 83.81 98 ILE A O 1
ATOM 758 N N . VAL A 1 99 ? 0.350 -6.041 -14.879 1.00 86.81 99 VAL A N 1
ATOM 759 C CA . VAL A 1 99 ? 1.449 -6.926 -15.304 1.00 86.81 99 VAL A CA 1
ATOM 760 C C . VAL A 1 99 ? 2.544 -7.005 -14.239 1.00 86.81 99 VAL A C 1
ATOM 762 O O . VAL A 1 99 ? 3.062 -8.089 -13.975 1.00 86.81 99 VAL A O 1
ATOM 765 N N . SER A 1 100 ? 2.899 -5.885 -13.610 1.00 88.06 100 SER A N 1
ATOM 766 C CA . SER A 1 100 ? 3.916 -5.870 -12.551 1.00 88.06 100 SER A CA 1
ATOM 767 C C . SER A 1 100 ? 3.441 -6.613 -11.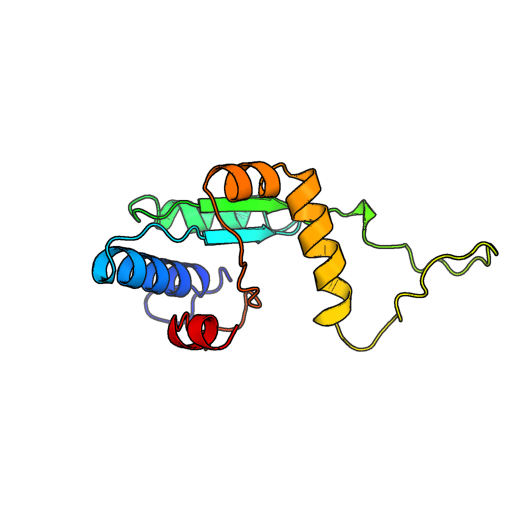300 1.00 88.06 100 SER A C 1
ATOM 769 O O . SER A 1 100 ? 4.205 -7.395 -10.743 1.00 88.06 100 SER A O 1
ATOM 771 N N . LEU A 1 101 ? 2.169 -6.451 -10.922 1.00 89.62 101 LEU A N 1
ATOM 772 C CA . LEU A 1 101 ? 1.536 -7.154 -9.802 1.00 89.62 101 LEU A CA 1
ATOM 773 C C . LEU A 1 101 ? 1.444 -8.673 -10.044 1.00 89.62 101 LEU A C 1
ATOM 775 O O . LEU A 1 101 ? 1.625 -9.465 -9.120 1.00 89.62 101 LEU A O 1
ATOM 779 N N . MET A 1 102 ? 1.183 -9.082 -11.291 1.00 90.31 102 MET A N 1
ATOM 780 C CA . MET A 1 102 ? 1.224 -10.486 -11.711 1.00 90.31 102 MET A CA 1
ATOM 781 C C . MET A 1 102 ? 2.648 -11.045 -11.626 1.00 90.31 102 MET A C 1
ATOM 783 O O . MET A 1 102 ? 2.870 -12.083 -11.009 1.00 90.31 102 MET A O 1
ATOM 787 N N . ARG A 1 103 ? 3.635 -10.358 -12.220 1.00 89.81 103 ARG A N 1
ATOM 788 C CA . ARG A 1 103 ? 5.029 -10.839 -12.262 1.00 89.81 103 ARG A CA 1
ATOM 789 C C . ARG A 1 103 ? 5.698 -10.856 -10.887 1.00 89.81 103 ARG A C 1
ATOM 791 O O . ARG A 1 103 ? 6.597 -11.667 -10.686 1.00 89.81 103 ARG A O 1
ATOM 798 N N . SER A 1 104 ? 5.280 -9.996 -9.958 1.00 91.69 104 SER A N 1
ATOM 799 C CA . SER A 1 104 ? 5.801 -9.998 -8.588 1.00 91.69 104 SER A CA 1
ATOM 800 C C . SER A 1 104 ? 5.283 -11.166 -7.741 1.00 91.69 104 SER A C 1
ATOM 802 O O . SER A 1 104 ? 5.808 -11.398 -6.656 1.00 91.69 104 SER A O 1
ATOM 804 N N . GLY A 1 105 ? 4.239 -11.874 -8.193 1.00 93.44 105 GLY A N 1
ATOM 805 C CA . GLY A 1 105 ? 3.510 -12.868 -7.398 1.00 93.44 105 GLY A CA 1
ATOM 806 C C . GLY A 1 105 ? 2.598 -12.254 -6.328 1.00 93.44 105 GLY A C 1
ATOM 807 O O . GLY A 1 105 ? 1.876 -12.975 -5.643 1.00 93.44 105 GLY A O 1
ATOM 808 N N . THR A 1 106 ? 2.582 -10.922 -6.188 1.00 94.50 106 THR A N 1
ATOM 809 C CA . THR A 1 106 ? 1.727 -10.227 -5.214 1.00 94.50 106 THR A CA 1
ATOM 810 C C . THR A 1 106 ? 0.250 -10.401 -5.559 1.00 94.50 106 THR A C 1
ATOM 812 O O . THR A 1 106 ? -0.565 -10.527 -4.647 1.00 94.50 106 THR A O 1
ATOM 815 N N . LEU A 1 107 ? -0.110 -10.463 -6.849 1.00 94.38 107 LEU A N 1
ATOM 816 C CA . LEU A 1 107 ? -1.495 -10.720 -7.251 1.00 94.38 107 LEU A CA 1
ATOM 817 C C . LEU A 1 107 ? -2.003 -12.053 -6.688 1.00 94.38 107 LEU A C 1
ATOM 819 O O . LEU A 1 107 ? -3.076 -12.085 -6.093 1.00 94.38 107 LEU A O 1
ATOM 823 N N . ASP A 1 108 ? -1.228 -13.129 -6.827 1.00 95.06 108 ASP A N 1
ATOM 824 C CA . ASP A 1 108 ? -1.625 -14.461 -6.357 1.00 95.06 108 ASP A CA 1
ATOM 825 C C . ASP A 1 108 ? -1.797 -14.491 -4.833 1.00 95.06 108 ASP A C 1
ATOM 827 O O . ASP A 1 108 ? -2.748 -15.084 -4.319 1.00 95.06 108 ASP A O 1
ATOM 831 N N . VAL A 1 109 ? -0.921 -13.787 -4.104 1.00 95.44 109 VAL A N 1
ATOM 832 C CA . VAL A 1 109 ? -1.040 -13.618 -2.649 1.00 95.44 109 VAL A CA 1
ATOM 833 C C . VAL A 1 109 ? -2.351 -12.913 -2.297 1.00 95.44 109 VAL A C 1
ATOM 835 O O . VAL A 1 109 ? -3.120 -13.439 -1.492 1.00 95.44 109 VAL A O 1
ATOM 838 N N . LEU A 1 110 ? -2.651 -11.774 -2.925 1.00 95.44 110 LEU A N 1
ATOM 839 C CA . LEU A 1 110 ? -3.874 -11.009 -2.658 1.00 95.44 110 LEU A CA 1
ATOM 840 C C . LEU A 1 110 ? -5.140 -11.802 -3.025 1.00 95.44 110 LEU A C 1
ATOM 842 O O . LEU A 1 110 ? -6.099 -11.829 -2.253 1.00 95.44 110 LEU A O 1
ATOM 846 N N . LEU A 1 111 ? -5.136 -12.511 -4.155 1.00 95.94 111 LEU A N 1
ATOM 847 C CA . LEU A 1 111 ? -6.251 -13.372 -4.558 1.00 95.94 111 LEU A CA 1
ATOM 848 C C . LEU A 1 111 ? -6.460 -14.528 -3.572 1.00 95.94 111 LEU A C 1
ATOM 850 O O . LEU A 1 111 ? -7.599 -14.828 -3.216 1.00 95.94 111 LEU A O 1
ATOM 854 N N . SER A 1 112 ? -5.385 -15.138 -3.058 1.00 96.88 112 SER A N 1
ATOM 855 C CA . SER A 1 112 ? -5.484 -16.206 -2.049 1.00 96.88 112 SER A CA 1
ATOM 856 C C . SER A 1 112 ? -6.081 -15.730 -0.717 1.00 96.88 112 SER A C 1
ATOM 858 O O . SER A 1 112 ? -6.681 -16.519 0.012 1.00 96.88 112 SER A O 1
ATOM 860 N N . GLN A 1 113 ? -5.971 -14.431 -0.421 1.00 95.38 113 GLN A N 1
ATOM 861 C CA . GLN A 1 113 ? -6.617 -13.773 0.716 1.00 95.38 113 GLN A CA 1
ATOM 862 C C . GLN A 1 113 ? -8.079 -13.365 0.430 1.00 95.38 113 GLN A C 1
ATOM 864 O O . GLN A 1 113 ? -8.718 -12.753 1.290 1.00 95.38 113 GLN A O 1
ATOM 869 N N . GLY A 1 114 ? -8.606 -13.652 -0.765 1.00 95.31 114 GLY A N 1
ATOM 870 C CA . GLY A 1 114 ? -9.963 -13.290 -1.180 1.00 95.31 114 GLY A CA 1
ATOM 871 C C . GLY A 1 114 ? -10.139 -11.810 -1.537 1.00 95.31 114 GLY A C 1
ATOM 872 O O . GLY A 1 114 ? -11.229 -11.272 -1.356 1.00 95.31 114 GLY A O 1
ATOM 873 N N . LYS A 1 115 ? -9.081 -11.116 -1.983 1.00 93.75 115 LYS A N 1
ATOM 874 C CA . LYS A 1 115 ? -9.177 -9.717 -2.437 1.00 93.75 115 LYS A CA 1
ATOM 875 C C . LYS A 1 115 ? -9.618 -9.661 -3.900 1.00 93.75 115 LYS A C 1
ATOM 877 O O . LYS A 1 115 ? -8.961 -10.243 -4.753 1.00 93.75 115 LYS A O 1
ATOM 882 N N . GLU A 1 116 ? -10.688 -8.923 -4.187 1.00 91.69 116 GLU A N 1
ATOM 883 C CA . GLU A 1 116 ? -11.267 -8.825 -5.541 1.00 91.69 116 GLU A CA 1
ATOM 884 C C . GLU A 1 116 ? -11.077 -7.444 -6.185 1.00 91.69 116 GLU A C 1
ATOM 886 O O . GLU A 1 116 ? -11.006 -7.330 -7.406 1.00 91.69 116 GLU A O 1
ATOM 891 N N . TYR A 1 117 ? -10.948 -6.396 -5.367 1.00 90.00 117 TYR A N 1
ATOM 892 C CA . TYR A 1 117 ? -10.845 -5.011 -5.820 1.00 90.00 117 TYR A CA 1
ATOM 893 C C . TYR A 1 117 ? -9.550 -4.366 -5.332 1.00 90.00 117 TYR A C 1
ATOM 895 O O . TYR A 1 117 ? -9.129 -4.561 -4.190 1.00 90.00 117 TYR A O 1
ATOM 903 N N . ILE A 1 118 ? -8.949 -3.548 -6.196 1.00 89.19 118 ILE A N 1
ATOM 904 C CA . ILE A 1 118 ? -7.819 -2.675 -5.876 1.00 89.19 118 ILE A CA 1
ATOM 905 C C . ILE A 1 118 ? -8.225 -1.234 -6.171 1.00 89.19 118 ILE A C 1
ATOM 907 O O . ILE A 1 118 ? -8.702 -0.917 -7.260 1.00 89.19 118 ILE A O 1
ATOM 911 N N . LEU A 1 119 ? -7.981 -0.354 -5.203 1.00 89.38 119 LEU A N 1
ATOM 912 C CA . LEU 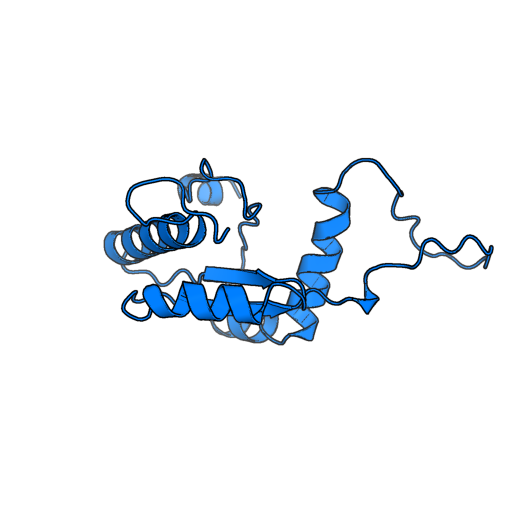A 1 119 ? -8.021 1.087 -5.404 1.00 89.38 119 LEU A CA 1
ATOM 913 C C . LEU A 1 119 ? -6.611 1.561 -5.774 1.00 89.38 119 LEU A C 1
ATOM 915 O O . LEU A 1 119 ? -5.699 1.487 -4.952 1.00 89.38 119 LEU A O 1
ATOM 919 N N . VAL A 1 120 ? -6.430 2.043 -7.005 1.00 86.81 120 VAL A N 1
ATOM 920 C CA . VAL A 1 120 ? -5.153 2.610 -7.466 1.00 86.81 120 VAL A CA 1
ATOM 921 C C . VAL A 1 120 ? -5.158 4.117 -7.236 1.00 86.81 120 VAL A C 1
ATOM 923 O O . VAL A 1 120 ? -6.065 4.814 -7.688 1.00 86.81 120 VAL A O 1
ATOM 926 N N . VAL A 1 121 ? -4.134 4.614 -6.547 1.00 85.94 121 VAL A N 1
ATOM 927 C CA . VAL A 1 121 ? -3.958 6.034 -6.229 1.00 85.94 121 VAL A CA 1
ATOM 928 C C . VAL A 1 121 ? -2.527 6.444 -6.554 1.00 85.94 121 VAL A C 1
ATOM 930 O O . VAL A 1 121 ? -1.584 5.718 -6.236 1.00 85.94 121 VAL A O 1
ATOM 933 N N . ASP A 1 122 ? -2.358 7.623 -7.149 1.00 83.88 122 ASP A N 1
ATOM 934 C CA . ASP A 1 122 ? -1.035 8.191 -7.379 1.00 83.88 122 ASP A CA 1
ATOM 935 C C . ASP A 1 122 ? -0.325 8.551 -6.067 1.00 83.88 122 ASP A C 1
ATOM 937 O O . ASP A 1 122 ? -0.898 9.094 -5.122 1.00 83.88 122 ASP A O 1
ATOM 941 N N . SER A 1 123 ? 0.975 8.267 -6.022 1.00 79.12 123 SER A N 1
ATOM 942 C CA . SER A 1 123 ? 1.791 8.355 -4.803 1.00 79.12 123 SER A CA 1
ATOM 943 C C . SER A 1 123 ? 2.048 9.784 -4.286 1.00 79.12 123 SER A C 1
ATOM 945 O O . SER A 1 123 ? 2.687 9.959 -3.240 1.00 79.12 123 SER A O 1
ATOM 947 N N . ASP A 1 124 ? 1.641 10.796 -5.050 1.00 81.94 124 ASP A N 1
ATOM 948 C CA . ASP A 1 124 ? 1.716 12.226 -4.748 1.00 81.94 124 ASP A CA 1
ATOM 949 C C . ASP A 1 124 ? 0.343 12.843 -4.418 1.00 81.94 124 ASP A C 1
ATOM 951 O O . ASP A 1 124 ? 0.275 13.998 -3.991 1.00 81.94 124 ASP A O 1
ATOM 955 N N . ASN A 1 125 ? -0.746 12.073 -4.518 1.00 81.12 125 ASN A N 1
ATOM 956 C CA . ASN A 1 125 ? -2.084 12.538 -4.176 1.00 81.12 125 ASN A CA 1
ATOM 957 C C . ASN A 1 125 ? -2.346 12.461 -2.662 1.00 81.12 125 ASN A C 1
ATOM 959 O O . ASN A 1 125 ? -2.942 11.514 -2.150 1.00 81.12 125 ASN A O 1
ATOM 963 N N . ALA A 1 126 ? -1.952 13.510 -1.940 1.00 79.88 126 ALA A N 1
ATOM 964 C CA . ALA A 1 126 ? -2.217 13.645 -0.504 1.00 79.88 126 ALA A CA 1
ATOM 965 C C . ALA A 1 126 ? -3.714 13.788 -0.148 1.00 79.88 126 ALA A C 1
ATOM 967 O O . ALA A 1 126 ? -4.078 13.653 1.018 1.00 79.88 126 ALA A O 1
ATOM 968 N N . GLY A 1 127 ? -4.571 14.089 -1.130 1.00 80.12 127 GLY A N 1
ATOM 969 C CA . GLY A 1 127 ? -6.018 14.236 -0.958 1.00 80.12 127 GLY A CA 1
ATOM 970 C C . GLY A 1 127 ? -6.804 12.945 -1.179 1.00 80.12 127 GLY A C 1
ATOM 971 O O . GLY A 1 127 ? -8.030 12.968 -1.103 1.00 80.12 127 GLY A O 1
ATOM 972 N N . ALA A 1 128 ? -6.129 11.833 -1.474 1.00 83.44 128 ALA A N 1
ATOM 973 C CA . ALA A 1 128 ? -6.788 10.550 -1.626 1.00 83.44 128 ALA A CA 1
ATOM 974 C C . ALA A 1 128 ? -7.402 10.087 -0.299 1.00 83.44 128 ALA A C 1
ATOM 976 O O . ALA A 1 128 ? -6.765 10.125 0.758 1.00 83.44 128 ALA A O 1
ATOM 977 N N . ILE A 1 129 ? -8.658 9.653 -0.373 1.00 82.56 129 ILE A N 1
ATOM 978 C CA . ILE A 1 129 ? -9.428 9.156 0.764 1.00 82.56 129 ILE A CA 1
ATOM 979 C C . ILE A 1 129 ? -9.910 7.755 0.419 1.00 82.56 129 ILE A C 1
ATOM 981 O O . ILE A 1 129 ? -10.458 7.518 -0.658 1.00 82.56 129 ILE A O 1
ATOM 985 N N . ILE A 1 130 ? -9.724 6.834 1.359 1.00 84.38 130 ILE A N 1
ATOM 986 C CA . ILE A 1 130 ? -10.263 5.481 1.272 1.00 84.38 130 ILE A CA 1
ATOM 987 C C . ILE A 1 130 ? -11.678 5.512 1.859 1.00 84.38 130 ILE A C 1
ATOM 989 O O . ILE A 1 130 ? -11.853 5.433 3.075 1.00 84.38 130 ILE A O 1
ATOM 993 N N . ASP A 1 131 ? -12.682 5.676 0.996 1.00 84.25 131 ASP A N 1
ATOM 994 C CA . ASP A 1 131 ? -14.099 5.669 1.376 1.00 84.25 131 ASP A CA 1
ATOM 995 C C . ASP A 1 131 ? -14.771 4.355 0.934 1.00 84.25 131 ASP A C 1
ATOM 997 O O . ASP A 1 131 ? -15.003 4.156 -0.263 1.00 84.25 131 ASP A O 1
ATOM 1001 N N . PRO A 1 132 ? -15.131 3.459 1.876 1.00 82.50 132 PRO A N 1
ATOM 1002 C CA . PRO A 1 132 ? -15.849 2.222 1.569 1.00 82.50 132 PRO A CA 1
ATOM 1003 C C . PRO A 1 132 ? -17.177 2.435 0.832 1.00 82.50 132 PRO A C 1
ATOM 1005 O O . PRO A 1 132 ? -17.641 1.528 0.147 1.00 82.50 132 PRO A O 1
ATOM 1008 N N . SER A 1 133 ? -17.786 3.620 0.933 1.00 83.94 133 SER A N 1
ATOM 1009 C CA . SER A 1 133 ? -19.039 3.949 0.241 1.00 83.94 133 SER A CA 1
ATOM 1010 C C . SER A 1 133 ? -18.889 3.907 -1.282 1.00 83.94 133 SER A C 1
ATOM 1012 O O . SER A 1 133 ? -19.862 3.636 -1.980 1.00 83.94 133 SER A O 1
ATOM 1014 N N . ILE A 1 134 ? -17.673 4.120 -1.800 1.00 78.25 134 ILE A N 1
ATOM 1015 C CA . ILE A 1 134 ? -17.369 4.004 -3.233 1.00 78.25 134 ILE A CA 1
ATOM 1016 C C . ILE A 1 134 ? -17.531 2.552 -3.702 1.00 78.25 134 ILE A C 1
ATOM 1018 O O . ILE A 1 134 ? -18.038 2.320 -4.795 1.00 78.25 134 ILE A O 1
ATOM 1022 N N . LEU A 1 135 ? -17.159 1.575 -2.868 1.00 73.56 135 LEU A N 1
ATOM 1023 C CA . LEU A 1 135 ? -17.269 0.151 -3.206 1.00 73.56 135 LEU A CA 1
ATOM 1024 C C . LEU A 1 135 ? -18.723 -0.329 -3.255 1.00 73.56 135 LEU A C 1
ATOM 1026 O O . LEU A 1 135 ? -19.024 -1.264 -3.978 1.00 73.56 135 LEU A O 1
ATOM 1030 N N . VAL A 1 136 ? -19.636 0.317 -2.523 1.00 72.94 136 VAL A N 1
ATOM 1031 C CA . VAL A 1 136 ? -21.074 -0.023 -2.537 1.00 72.94 136 VAL A CA 1
ATOM 1032 C C . VAL A 1 136 ? -21.734 0.313 -3.885 1.00 72.94 136 VAL A C 1
ATOM 1034 O O . VAL A 1 136 ? -22.829 -0.163 -4.172 1.00 72.94 136 VAL A O 1
ATOM 1037 N N . LEU A 1 137 ? -21.084 1.138 -4.712 1.00 64.69 137 LEU A N 1
ATOM 1038 C CA . LEU A 1 137 ? -21.566 1.531 -6.038 1.00 64.69 137 LEU A CA 1
ATOM 1039 C C . LEU A 1 137 ? -21.074 0.615 -7.173 1.00 64.69 137 LEU A C 1
ATOM 1041 O O . LEU A 1 137 ? -21.469 0.844 -8.317 1.00 64.69 137 LEU A O 1
ATOM 1045 N N . MET A 1 138 ? -20.207 -0.359 -6.876 1.00 62.19 138 MET A N 1
ATOM 1046 C CA . MET A 1 138 ? -19.640 -1.319 -7.834 1.00 62.19 138 MET A CA 1
ATOM 1047 C C . MET A 1 138 ? -20.417 -2.634 -7.818 1.00 62.19 138 MET A C 1
ATOM 1049 O O . MET A 1 138 ? -20.661 -3.161 -8.925 1.00 62.19 138 MET A O 1
#

Radius of gyration: 17.14 Å; chains: 1; bounding box: 37×34×53 Å

Sequence (138 aa):
STIEISNGMTILGLTATQIEHLNSKYGCNVPLVLMNSSRTHDATLEVWGKYSQSNIDFHAFELNQDSQLKSSGEQSSNDEFELISFGDRAYANQGAVIVSLMRSGTLDVLLSQGKEYILVVDSDNAGAIIDPSILVLM

Foldseek 3Di:
DLDDDDDNDALVNLVLVQQLCVCVVVVHADAAEEEAAPVCQVVVVVSCVVVVVRPHHYYYFYQDPVLPPPPPDDDDDDDDPPPDPDDDPPVSCPVSVVVRCVVVCVVVVCVVVVHDDDDDDDSPCSVDHDDCVVVVVD